Protein AF-A0A963UL42-F1 (afdb_monomer_lite)

Radius of gyration: 30.29 Å; chains: 1; bounding box: 60×75×48 Å

pLDDT: mean 70.23, std 19.65, range [35.34, 94.19]

Structure (mmCIF, N/CA/C/O backbone):
data_AF-A0A963UL42-F1
#
_entry.id   AF-A0A963UL42-F1
#
loop_
_atom_site.group_PDB
_atom_site.id
_atom_site.type_symbol
_atom_site.label_atom_id
_atom_site.label_alt_id
_atom_site.label_comp_id
_atom_site.label_asym_id
_atom_site.label_entity_id
_atom_site.label_seq_id
_atom_site.pdbx_PDB_ins_code
_atom_site.Cartn_x
_atom_site.Cartn_y
_atom_site.Cartn_z
_atom_site.occupancy
_atom_site.B_iso_or_equiv
_atom_site.auth_seq_id
_atom_site.auth_comp_id
_atom_site.auth_asym_id
_atom_site.auth_atom_id
_atom_site.pdbx_PDB_model_num
ATOM 1 N N . MET A 1 1 ? -4.331 -10.150 17.951 1.00 60.84 1 MET A N 1
ATOM 2 C CA . MET A 1 1 ? -3.669 -8.847 17.713 1.00 60.84 1 MET A CA 1
ATOM 3 C C . MET A 1 1 ? -4.590 -7.975 16.863 1.00 60.84 1 MET A C 1
ATOM 5 O O . MET A 1 1 ? -4.436 -7.897 15.648 1.00 60.84 1 MET A O 1
ATOM 9 N N . SER A 1 2 ? -5.626 -7.409 17.478 1.00 75.62 2 SER A N 1
ATOM 10 C CA . SER A 1 2 ? -6.659 -6.662 16.752 1.00 75.62 2 SER A CA 1
ATOM 11 C C . SER A 1 2 ? -6.212 -5.221 16.533 1.00 75.62 2 SER A C 1
ATOM 13 O O . SER A 1 2 ? -5.630 -4.603 17.422 1.00 75.62 2 SER A O 1
ATOM 15 N N . TRP A 1 3 ? -6.467 -4.691 15.338 1.00 84.12 3 TRP A N 1
ATOM 16 C CA . TRP A 1 3 ? -6.322 -3.264 15.063 1.00 84.12 3 TRP A CA 1
ATOM 17 C C . TRP A 1 3 ? -7.446 -2.528 15.787 1.00 84.12 3 TRP A C 1
ATOM 19 O O . TRP A 1 3 ? -8.555 -2.451 15.267 1.00 84.12 3 TRP A O 1
ATOM 29 N N . THR A 1 4 ? -7.158 -2.074 17.005 1.00 91.19 4 THR A N 1
ATOM 30 C CA . THR A 1 4 ? -8.057 -1.237 17.803 1.00 91.19 4 THR A CA 1
ATOM 31 C C . THR A 1 4 ? -8.216 0.131 17.151 1.00 91.19 4 THR A C 1
ATOM 33 O O . THR A 1 4 ? -7.337 0.568 16.404 1.00 91.19 4 THR A O 1
ATOM 36 N N . ASP A 1 5 ? -9.335 0.797 17.421 1.00 88.25 5 ASP A N 1
ATOM 37 C CA . ASP A 1 5 ? -9.645 2.093 16.816 1.00 88.25 5 ASP A CA 1
ATOM 38 C C . ASP A 1 5 ? -8.597 3.159 17.180 1.00 88.25 5 ASP A C 1
ATOM 40 O O . ASP A 1 5 ? -8.049 3.805 16.291 1.00 88.25 5 ASP A O 1
ATOM 44 N N . GLU A 1 6 ? -8.148 3.184 18.440 1.00 90.19 6 GLU A N 1
ATOM 45 C CA . GLU A 1 6 ? -7.050 4.048 18.903 1.00 90.19 6 GLU A CA 1
ATOM 46 C C . GLU A 1 6 ? -5.765 3.868 18.075 1.00 90.19 6 GLU A C 1
ATOM 48 O O . GLU A 1 6 ? -5.143 4.837 17.642 1.00 90.19 6 GLU A O 1
ATOM 53 N N . ARG A 1 7 ? -5.388 2.617 17.760 1.00 91.75 7 ARG A N 1
ATOM 54 C CA . ARG A 1 7 ? -4.217 2.332 16.911 1.00 91.75 7 ARG A CA 1
ATOM 55 C C . ARG A 1 7 ? -4.418 2.810 15.474 1.00 91.75 7 ARG A C 1
ATOM 57 O O . ARG A 1 7 ? -3.449 3.159 14.799 1.00 91.75 7 ARG A O 1
ATOM 64 N N . VAL A 1 8 ? -5.653 2.786 14.978 1.00 91.44 8 VAL A N 1
ATOM 65 C CA . VAL A 1 8 ? -5.998 3.291 13.645 1.00 91.44 8 VAL A CA 1
ATOM 66 C C . VAL A 1 8 ? -5.944 4.813 13.601 1.00 91.44 8 VAL A C 1
ATOM 68 O O . VAL A 1 8 ? -5.453 5.357 12.611 1.00 91.44 8 VAL A O 1
ATOM 71 N N . GLU A 1 9 ? -6.388 5.498 14.649 1.00 92.88 9 GLU A N 1
ATOM 72 C CA . GLU A 1 9 ? -6.271 6.951 14.759 1.00 92.88 9 GLU A CA 1
ATOM 73 C C . GLU A 1 9 ? -4.812 7.404 14.843 1.00 92.88 9 GLU A C 1
ATOM 75 O O . GLU A 1 9 ? -4.400 8.263 14.062 1.00 92.88 9 GLU A O 1
ATOM 80 N N . THR A 1 10 ? -3.991 6.774 15.694 1.00 92.06 10 THR A N 1
ATOM 81 C CA . THR A 1 10 ? -2.547 7.063 15.753 1.00 92.06 10 THR A CA 1
ATOM 82 C C . THR A 1 10 ? -1.881 6.827 14.398 1.00 92.06 10 THR A C 1
ATOM 84 O O . THR A 1 10 ? -1.114 7.667 13.927 1.00 92.06 10 THR A O 1
ATOM 87 N N . LEU A 1 11 ? -2.229 5.724 13.720 1.00 93.00 11 LEU A N 1
ATOM 88 C CA . LEU A 1 11 ? -1.760 5.456 12.364 1.00 93.00 11 LEU A CA 1
ATOM 89 C C . LEU A 1 11 ? -2.146 6.588 11.408 1.00 93.00 11 LEU A C 1
ATOM 91 O O . LEU A 1 11 ? -1.280 7.064 10.685 1.00 93.00 11 LEU A O 1
ATOM 95 N N . LYS A 1 12 ? -3.416 7.012 11.382 1.00 92.19 12 LYS A N 1
ATOM 96 C CA . LYS A 1 12 ? -3.894 8.088 10.498 1.00 92.19 12 LYS A CA 1
ATOM 97 C C . LYS A 1 12 ? -3.175 9.405 10.772 1.00 92.19 12 LYS A C 1
ATOM 99 O O . LYS A 1 12 ? -2.780 10.064 9.817 1.00 92.19 12 LYS A O 1
ATOM 104 N N . LYS A 1 13 ? -2.972 9.762 12.043 1.00 93.06 13 LYS A N 1
ATOM 105 C CA . LYS A 1 13 ? -2.296 10.998 12.450 1.00 93.06 13 LYS A CA 1
ATOM 106 C C . LYS A 1 13 ? -0.835 11.015 11.998 1.00 93.06 13 LYS A C 1
ATOM 108 O O . LYS A 1 13 ? -0.458 11.864 11.196 1.00 93.06 13 LYS A O 1
ATOM 113 N N . MET A 1 14 ? -0.053 10.006 12.377 1.00 91.81 14 MET A N 1
ATOM 114 C CA . MET A 1 14 ? 1.354 9.913 11.968 1.00 91.81 14 MET A CA 1
ATOM 115 C C . MET A 1 14 ? 1.496 9.736 10.445 1.00 91.81 14 MET A C 1
ATOM 117 O O . MET A 1 14 ? 2.443 10.214 9.810 1.00 91.81 14 MET A O 1
ATOM 121 N N . TRP A 1 15 ? 0.514 9.075 9.823 1.00 89.94 15 TRP A N 1
ATOM 122 C CA . TRP A 1 15 ? 0.405 8.964 8.374 1.00 89.94 15 TRP A CA 1
ATOM 123 C C . TRP A 1 15 ? -0.128 10.234 7.685 1.00 89.94 15 TRP A C 1
ATOM 125 O O . TRP A 1 15 ? -0.071 10.344 6.467 1.00 89.94 15 TRP A O 1
ATOM 135 N N . ALA A 1 16 ? -0.592 11.247 8.400 1.00 88.75 16 ALA A N 1
ATOM 136 C CA . ALA A 1 16 ? -0.747 12.584 7.835 1.00 88.75 16 ALA A CA 1
ATOM 137 C C . ALA A 1 16 ? 0.588 13.340 7.953 1.00 88.75 16 ALA A C 1
ATOM 139 O O . ALA A 1 16 ? 1.077 13.880 6.966 1.00 88.75 16 ALA A O 1
ATOM 140 N N . GLU A 1 17 ? 1.260 13.229 9.103 1.00 89.62 17 GLU A N 1
ATOM 141 C CA . GLU A 1 17 ? 2.500 13.938 9.495 1.00 89.62 17 GLU A CA 1
ATOM 142 C C . GLU A 1 17 ? 3.794 13.547 8.746 1.00 89.62 17 GLU A C 1
ATOM 144 O O . GLU A 1 17 ? 4.898 13.899 9.144 1.00 89.62 17 GLU A O 1
ATOM 149 N N . GLY A 1 18 ? 3.712 12.788 7.663 1.00 89.00 18 GLY A N 1
ATOM 150 C CA . GLY A 1 18 ? 4.883 12.336 6.890 1.00 89.00 18 GLY A CA 1
ATOM 151 C C . GLY A 1 18 ? 5.623 11.106 7.439 1.00 89.00 18 GLY A C 1
ATOM 152 O O . GLY A 1 18 ? 6.572 10.652 6.805 1.00 89.00 18 GLY A O 1
ATOM 153 N N . GLN A 1 19 ? 5.219 10.527 8.577 1.00 91.06 19 GLN A N 1
ATOM 154 C CA . GLN A 1 19 ? 6.014 9.476 9.229 1.00 91.06 19 GLN A CA 1
ATOM 155 C C . GLN A 1 19 ? 6.110 8.189 8.397 1.00 91.06 19 GLN A C 1
ATOM 157 O O . GLN A 1 19 ? 5.148 7.759 7.746 1.00 91.06 19 GLN A O 1
ATOM 162 N N . SER A 1 20 ? 7.283 7.549 8.451 1.00 91.25 20 SER A N 1
ATOM 163 C CA . SER A 1 20 ? 7.552 6.296 7.741 1.00 91.25 20 SER A CA 1
ATOM 164 C C . SER A 1 20 ? 6.886 5.099 8.430 1.00 91.25 20 SER A C 1
ATOM 166 O O . SER A 1 20 ? 6.778 5.041 9.655 1.00 91.25 20 SER A O 1
ATOM 168 N N . ALA A 1 21 ? 6.492 4.079 7.660 1.00 91.88 21 ALA A N 1
ATOM 169 C CA . ALA A 1 21 ? 5.822 2.891 8.206 1.00 91.88 21 ALA A CA 1
ATOM 170 C C . ALA A 1 21 ? 6.640 2.160 9.290 1.00 91.88 21 ALA A C 1
ATOM 172 O O . ALA A 1 21 ? 6.069 1.580 10.210 1.00 91.88 21 ALA A O 1
ATOM 173 N N . SER A 1 22 ? 7.973 2.188 9.197 1.00 91.81 22 SER A N 1
ATOM 174 C CA . SER A 1 22 ? 8.864 1.586 10.198 1.00 91.81 22 SER A CA 1
ATOM 175 C C . SER A 1 22 ? 8.863 2.354 11.518 1.00 91.81 22 SER A C 1
ATOM 177 O O . SER A 1 22 ? 9.091 1.763 12.566 1.00 91.81 22 SER A O 1
ATOM 179 N N . GLN A 1 23 ? 8.630 3.663 11.466 1.00 93.62 23 GLN A N 1
ATOM 180 C CA . GLN A 1 23 ? 8.602 4.547 12.628 1.00 93.62 23 GLN A CA 1
ATOM 181 C C . GLN A 1 23 ? 7.251 4.450 13.336 1.00 93.62 23 GLN A C 1
ATOM 183 O O . GLN A 1 23 ? 7.201 4.220 14.536 1.00 93.62 23 GLN A O 1
ATOM 188 N N . ILE A 1 24 ? 6.167 4.429 12.560 1.00 93.00 24 ILE A N 1
ATOM 189 C CA . ILE A 1 24 ? 4.811 4.184 13.066 1.00 93.00 24 ILE A CA 1
ATOM 190 C C . ILE A 1 24 ? 4.698 2.793 13.716 1.00 93.00 24 ILE A C 1
ATOM 192 O O . ILE A 1 24 ? 4.043 2.626 14.738 1.00 93.00 24 ILE A O 1
ATOM 196 N N . ALA A 1 25 ? 5.377 1.785 13.159 1.00 92.75 25 ALA A N 1
ATOM 197 C CA . ALA A 1 25 ? 5.455 0.449 13.750 1.00 92.75 25 ALA A CA 1
ATOM 198 C C . ALA A 1 25 ? 6.150 0.434 15.127 1.00 92.75 25 ALA A C 1
ATOM 200 O O . ALA A 1 25 ? 5.739 -0.325 16.006 1.00 92.75 25 ALA A O 1
ATOM 201 N N . LYS A 1 26 ? 7.184 1.268 15.320 1.00 92.88 26 LYS A N 1
ATOM 202 C CA . LYS A 1 26 ? 7.871 1.419 16.614 1.00 92.88 26 LYS A CA 1
ATOM 203 C C . LYS A 1 26 ? 6.965 2.090 17.646 1.00 92.88 26 LYS A C 1
ATOM 205 O O . LYS A 1 26 ? 6.906 1.608 18.768 1.00 92.88 26 LYS A O 1
ATOM 210 N N . GLU A 1 27 ? 6.228 3.121 17.236 1.00 90.62 27 GLU A N 1
ATOM 211 C CA . GLU A 1 27 ? 5.308 3.868 18.105 1.00 90.62 27 GLU A CA 1
ATOM 212 C C . GLU A 1 27 ? 4.108 3.013 18.548 1.00 90.62 27 GLU A C 1
ATOM 214 O O . GLU A 1 27 ? 3.739 2.982 19.717 1.00 90.62 27 GLU A O 1
ATOM 219 N N . LEU A 1 28 ? 3.509 2.266 17.611 1.00 89.56 28 LEU A N 1
ATOM 220 C CA . LEU A 1 28 ? 2.330 1.436 17.880 1.00 89.56 28 LEU A CA 1
ATOM 221 C C . LEU A 1 28 ? 2.646 0.180 18.699 1.00 89.56 28 LEU A C 1
ATOM 223 O O . LEU A 1 28 ? 1.733 -0.352 19.333 1.00 89.56 28 LEU A O 1
ATOM 227 N N . GLY A 1 29 ? 3.889 -0.315 18.642 1.00 89.44 29 GLY A N 1
ATOM 228 C CA . GLY A 1 29 ? 4.368 -1.499 19.361 1.00 89.44 29 GLY A CA 1
ATOM 229 C C . GLY A 1 29 ? 3.681 -2.815 18.955 1.00 89.44 29 GLY A C 1
ATOM 230 O O . GLY A 1 29 ? 2.460 -2.911 18.837 1.00 89.44 29 GLY A O 1
ATOM 231 N N . GLY A 1 30 ? 4.457 -3.882 18.739 1.00 89.19 30 GLY A N 1
ATOM 232 C CA . GLY A 1 30 ? 3.902 -5.210 18.420 1.00 89.19 30 GLY A CA 1
ATOM 233 C C . GLY A 1 30 ? 3.253 -5.327 17.031 1.00 89.19 30 GLY A C 1
ATOM 234 O O . GLY A 1 30 ? 2.523 -6.281 16.765 1.00 89.19 30 GLY A O 1
ATOM 235 N N . VAL A 1 31 ? 3.516 -4.372 16.134 1.00 89.75 31 VAL A N 1
ATOM 236 C CA . VAL A 1 31 ? 3.064 -4.372 14.737 1.00 89.75 31 VAL A CA 1
ATOM 237 C C . VAL A 1 31 ? 4.284 -4.185 13.838 1.00 89.75 31 VAL A C 1
ATOM 239 O O . VAL A 1 31 ? 5.116 -3.322 14.089 1.00 89.75 31 VAL A O 1
ATOM 242 N N . THR A 1 32 ? 4.424 -4.998 12.790 1.00 92.81 32 THR A N 1
ATOM 243 C CA . THR A 1 32 ? 5.559 -4.891 11.858 1.00 92.81 32 THR A CA 1
ATOM 244 C C . THR A 1 32 ? 5.328 -3.793 10.819 1.00 92.81 32 THR A C 1
ATOM 246 O O . THR A 1 32 ? 4.186 -3.457 10.495 1.00 92.81 32 THR A O 1
ATOM 249 N N . ARG A 1 33 ? 6.411 -3.285 10.209 1.00 93.94 33 ARG A N 1
ATOM 250 C CA . ARG A 1 33 ? 6.351 -2.331 9.081 1.00 93.94 33 ARG A CA 1
ATOM 251 C C . ARG A 1 33 ? 5.343 -2.772 8.013 1.00 93.94 33 ARG A C 1
ATOM 253 O O . ARG A 1 33 ? 4.575 -1.958 7.510 1.00 93.94 33 ARG A O 1
ATOM 260 N N . ASN A 1 34 ? 5.326 -4.065 7.688 1.00 94.19 34 ASN A N 1
ATOM 261 C CA . ASN A 1 34 ? 4.463 -4.603 6.641 1.00 94.19 34 ASN A CA 1
ATOM 262 C C . ASN A 1 34 ? 2.978 -4.596 7.039 1.00 94.19 34 ASN A C 1
ATOM 264 O O . ASN A 1 34 ? 2.115 -4.292 6.221 1.00 94.19 34 ASN A O 1
ATOM 268 N N . ALA A 1 35 ? 2.675 -4.853 8.313 1.00 93.81 35 ALA A N 1
ATOM 269 C CA . ALA A 1 35 ? 1.311 -4.763 8.828 1.00 93.81 35 ALA A CA 1
ATOM 270 C C . ALA A 1 35 ? 0.782 -3.316 8.828 1.00 93.81 35 ALA A C 1
ATOM 272 O O . ALA A 1 35 ? -0.407 -3.098 8.585 1.00 93.81 35 ALA A O 1
ATOM 273 N N . VAL A 1 36 ? 1.660 -2.329 9.041 1.00 92.81 36 VAL A N 1
ATOM 274 C CA . VAL A 1 36 ? 1.330 -0.901 8.911 1.00 92.81 36 VAL A CA 1
ATOM 275 C C . VAL A 1 36 ? 1.009 -0.542 7.458 1.00 92.81 36 VAL A C 1
ATOM 277 O O . VAL A 1 36 ? -0.053 0.019 7.201 1.00 92.81 36 VAL A O 1
ATOM 280 N N . ILE A 1 37 ? 1.857 -0.936 6.499 1.00 92.12 37 ILE A N 1
ATOM 281 C CA . ILE A 1 37 ? 1.618 -0.713 5.058 1.00 92.12 37 ILE A CA 1
ATOM 282 C C . ILE A 1 37 ? 0.295 -1.361 4.627 1.00 92.12 37 ILE A C 1
ATOM 284 O O . ILE A 1 37 ? -0.533 -0.720 3.979 1.00 92.12 37 ILE A O 1
ATOM 288 N N . GLY A 1 38 ? 0.044 -2.594 5.074 1.00 93.69 38 GLY A N 1
ATOM 289 C CA . GLY A 1 38 ? -1.221 -3.284 4.840 1.00 93.69 38 GLY A CA 1
ATOM 290 C C . GLY A 1 38 ? -2.429 -2.547 5.432 1.00 93.69 38 GLY A C 1
ATOM 291 O O . GLY A 1 38 ? -3.485 -2.515 4.798 1.00 93.69 38 GLY A O 1
ATOM 292 N N . LYS A 1 39 ? -2.302 -1.907 6.613 1.00 92.75 39 LYS A N 1
ATOM 293 C CA . LYS A 1 39 ? -3.391 -1.087 7.185 1.00 92.75 39 LYS A CA 1
ATOM 294 C C . LYS A 1 39 ? -3.640 0.203 6.437 1.00 92.75 39 LYS A C 1
ATOM 296 O O . LYS A 1 39 ? -4.800 0.535 6.228 1.00 92.75 39 LYS A O 1
ATOM 301 N N . VAL A 1 40 ? -2.591 0.883 6.013 1.00 92.44 40 VAL A N 1
ATOM 302 C CA . VAL A 1 40 ? -2.710 2.092 5.199 1.00 92.44 40 VAL A CA 1
ATOM 303 C C . VAL A 1 40 ? -3.438 1.781 3.892 1.00 92.44 40 VAL A C 1
ATOM 305 O O . VAL A 1 40 ? -4.393 2.477 3.556 1.00 92.44 40 VAL A O 1
ATOM 308 N N . HIS A 1 41 ? -3.056 0.694 3.211 1.00 91.50 41 HIS A N 1
ATOM 309 C CA . HIS A 1 41 ? -3.686 0.281 1.954 1.00 91.50 41 HIS A CA 1
ATOM 310 C C . HIS A 1 41 ? -5.164 -0.085 2.119 1.00 91.50 41 HIS A C 1
ATOM 312 O O . HIS A 1 41 ? -5.994 0.401 1.360 1.00 91.50 41 HIS A O 1
ATOM 318 N N . ARG A 1 42 ? -5.529 -0.880 3.135 1.00 91.06 42 ARG A N 1
ATOM 319 C CA . ARG A 1 42 ? -6.945 -1.233 3.374 1.00 91.06 42 ARG A CA 1
ATOM 320 C C . ARG A 1 42 ? -7.805 -0.066 3.873 1.00 91.06 42 ARG A C 1
ATOM 322 O O . ARG A 1 42 ? -9.022 -0.175 3.850 1.00 91.06 42 ARG A O 1
ATOM 329 N N . LEU A 1 43 ? -7.188 1.022 4.342 1.00 88.69 43 LEU A N 1
ATOM 330 C CA . LEU A 1 43 ? -7.869 2.272 4.705 1.00 88.69 43 LEU A CA 1
ATOM 331 C C . LEU A 1 43 ? -7.862 3.315 3.573 1.00 88.69 43 LEU A C 1
ATOM 333 O O . LEU A 1 43 ? -8.408 4.396 3.765 1.00 88.69 43 LEU A O 1
ATOM 337 N N . GLY A 1 44 ? -7.226 3.035 2.430 1.00 87.44 44 GLY A N 1
ATOM 338 C CA . GLY A 1 44 ? -7.153 3.977 1.308 1.00 87.44 44 GLY A CA 1
ATOM 339 C C . GLY A 1 44 ? -6.294 5.220 1.568 1.00 87.44 44 GLY A C 1
ATOM 340 O O . GLY A 1 44 ? -6.384 6.195 0.833 1.00 87.44 44 GLY A O 1
ATOM 341 N N . LEU A 1 45 ? -5.424 5.202 2.581 1.00 82.50 45 LEU A N 1
ATOM 342 C CA . LEU A 1 45 ? -4.564 6.338 2.953 1.00 82.50 45 LEU A CA 1
ATOM 343 C C . LEU A 1 45 ? -3.331 6.489 2.027 1.00 82.50 45 LEU A C 1
ATOM 345 O O . LEU A 1 45 ? -2.391 7.215 2.348 1.00 82.50 45 LEU A O 1
ATOM 349 N N . SER A 1 46 ? -3.289 5.800 0.881 1.00 71.75 46 SER A N 1
ATOM 350 C CA . SER A 1 46 ? -2.096 5.590 0.038 1.00 71.75 46 SER A CA 1
ATOM 351 C C . SER A 1 46 ? -1.562 6.819 -0.721 1.00 71.75 46 SER A C 1
ATOM 353 O O . SER A 1 46 ? -0.634 6.682 -1.516 1.00 71.75 46 SER A O 1
ATOM 355 N N . ASN A 1 47 ? -2.041 8.032 -0.436 1.00 70.38 47 ASN A N 1
ATOM 356 C CA . ASN A 1 47 ? -1.715 9.254 -1.185 1.00 70.38 47 ASN A CA 1
ATOM 357 C C . ASN A 1 47 ? -0.255 9.753 -1.059 1.00 70.38 47 ASN A C 1
ATOM 359 O O . ASN A 1 47 ? 0.076 10.816 -1.568 1.00 70.38 47 ASN A O 1
ATOM 363 N N . ARG A 1 48 ? 0.631 9.027 -0.360 1.00 68.25 48 ARG A N 1
ATOM 364 C CA . ARG A 1 48 ? 2.033 9.442 -0.144 1.00 68.25 48 ARG A CA 1
ATOM 365 C C . ARG A 1 48 ? 3.085 8.595 -0.860 1.00 68.25 48 ARG A C 1
ATOM 367 O O . ARG A 1 48 ? 4.230 9.020 -0.920 1.00 68.25 48 ARG A O 1
ATOM 374 N N . VAL A 1 49 ? 2.745 7.397 -1.351 1.00 58.00 49 VAL A N 1
ATOM 375 C CA . VAL A 1 49 ? 3.747 6.434 -1.879 1.00 58.00 49 VAL A CA 1
ATOM 376 C C . VAL A 1 49 ? 3.420 5.923 -3.294 1.00 58.00 49 VAL A C 1
ATOM 378 O O . VAL A 1 49 ? 4.245 5.254 -3.905 1.00 58.00 49 VAL A O 1
ATOM 381 N N . GLY A 1 50 ? 2.269 6.275 -3.868 1.00 52.78 50 GLY A N 1
ATOM 382 C CA . GLY A 1 50 ? 1.925 5.946 -5.254 1.00 52.78 50 GLY A CA 1
ATOM 383 C C . GLY A 1 50 ? 1.585 7.212 -6.014 1.00 52.78 50 GLY A C 1
ATOM 384 O O . GLY A 1 50 ? 0.504 7.758 -5.826 1.00 52.78 50 GLY A O 1
ATOM 385 N N . GLY A 1 51 ? 2.530 7.692 -6.820 1.00 43.97 51 GLY A N 1
ATOM 386 C CA . GLY A 1 51 ? 2.346 8.860 -7.666 1.00 43.97 51 GLY A CA 1
ATOM 387 C C . GLY A 1 51 ? 1.142 8.724 -8.597 1.00 43.97 51 GLY A C 1
ATOM 388 O O . GLY A 1 51 ? 0.820 7.639 -9.086 1.00 43.97 51 GLY A O 1
ATOM 389 N N . ALA A 1 52 ? 0.519 9.866 -8.872 1.00 44.09 52 ALA A N 1
ATOM 390 C CA . ALA A 1 52 ? -0.180 10.072 -10.127 1.00 44.09 52 ALA A CA 1
ATOM 391 C C . ALA A 1 52 ? 0.756 9.699 -11.298 1.00 44.09 52 ALA A C 1
ATOM 393 O O . ALA A 1 52 ? 1.965 9.941 -11.206 1.00 44.09 52 ALA A O 1
ATOM 394 N N . PRO A 1 53 ? 0.248 9.133 -12.404 1.00 44.00 53 PRO A N 1
ATOM 395 C CA . PRO A 1 53 ? 1.028 9.014 -13.623 1.00 44.00 53 PRO A CA 1
ATOM 396 C C . PRO A 1 53 ? 1.123 10.404 -14.265 1.00 44.00 53 PRO A C 1
ATOM 398 O O . PRO A 1 53 ? 0.364 10.728 -15.173 1.00 44.00 53 PRO A O 1
ATOM 401 N N . GLU A 1 54 ? 2.033 11.250 -13.786 1.00 52.62 54 GLU A N 1
ATOM 402 C CA . GLU A 1 54 ? 2.479 12.400 -14.573 1.00 52.62 54 GLU A CA 1
ATOM 403 C C . GLU A 1 54 ? 3.520 11.922 -15.601 1.00 52.62 54 GLU A C 1
ATOM 405 O O . GLU A 1 54 ? 4.418 11.141 -15.262 1.00 52.62 54 GLU A O 1
ATOM 410 N N . PRO A 1 55 ? 3.387 12.309 -16.883 1.00 47.81 55 PRO A N 1
ATOM 411 C CA . PRO A 1 55 ? 4.227 11.794 -17.951 1.00 47.81 55 PRO A CA 1
ATOM 412 C C . PRO A 1 55 ? 5.677 12.253 -17.785 1.00 47.81 55 PRO A C 1
ATOM 414 O O . PRO A 1 55 ? 5.976 13.421 -17.546 1.00 47.81 55 PRO A O 1
ATOM 417 N N . ALA A 1 56 ? 6.574 11.286 -17.958 1.00 49.31 56 ALA A N 1
ATOM 418 C CA . ALA A 1 56 ? 8.013 11.415 -17.854 1.00 49.31 56 ALA A CA 1
ATOM 419 C C . ALA A 1 56 ? 8.580 12.596 -18.654 1.00 49.31 56 ALA A C 1
ATOM 421 O O . ALA A 1 56 ? 8.501 12.622 -19.885 1.00 49.31 56 ALA A O 1
ATOM 422 N N . LYS A 1 57 ? 9.284 13.489 -17.956 1.00 49.94 57 LYS A N 1
ATOM 423 C CA . LYS A 1 57 ? 10.441 14.190 -18.509 1.00 49.94 57 LYS A CA 1
ATOM 424 C C . LYS A 1 57 ? 11.586 14.154 -17.503 1.00 49.94 57 LYS A C 1
ATOM 426 O O . LYS A 1 57 ? 11.476 14.657 -16.395 1.00 49.94 57 LYS A O 1
ATOM 431 N N . ASP A 1 58 ? 12.665 13.547 -17.978 1.00 51.56 58 ASP A N 1
ATOM 432 C CA . ASP A 1 58 ? 14.048 13.818 -17.608 1.00 51.56 58 ASP A CA 1
ATOM 433 C C . ASP A 1 58 ? 14.525 13.437 -16.195 1.00 51.56 58 ASP A C 1
ATOM 435 O O . ASP A 1 58 ? 14.482 14.201 -15.233 1.00 51.56 58 ASP A O 1
ATOM 439 N N . ARG A 1 59 ? 15.100 12.235 -16.102 1.00 43.00 59 ARG A N 1
ATOM 440 C CA . ARG A 1 59 ? 16.224 11.992 -15.193 1.00 43.00 59 ARG A CA 1
ATOM 441 C C . ARG A 1 59 ? 17.187 11.016 -15.858 1.00 43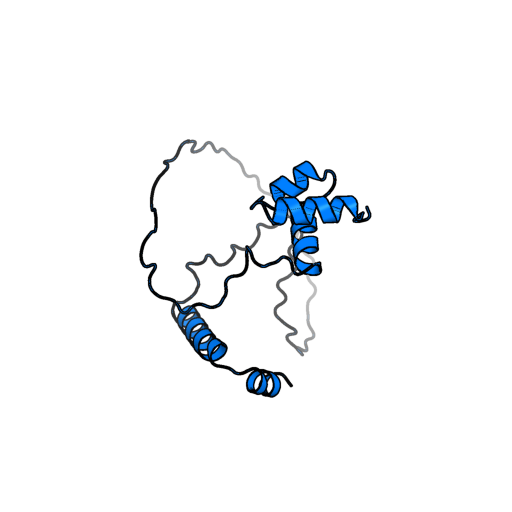.00 59 ARG A C 1
ATOM 443 O O . ARG A 1 59 ? 17.285 9.846 -15.493 1.00 43.00 59 ARG A O 1
ATOM 450 N N . ALA A 1 60 ? 17.851 11.512 -16.896 1.00 47.66 60 ALA A N 1
ATOM 451 C CA . ALA A 1 60 ? 19.167 11.006 -17.227 1.00 47.66 60 ALA A CA 1
ATOM 452 C C . ALA A 1 60 ? 20.113 11.296 -16.048 1.00 47.66 60 ALA A C 1
ATOM 454 O O . ALA A 1 60 ? 19.963 12.293 -15.344 1.00 47.66 60 ALA A O 1
ATOM 455 N N . ASP A 1 61 ? 21.086 10.408 -15.883 1.00 49.88 61 ASP A N 1
ATOM 456 C CA . ASP A 1 61 ? 22.276 10.584 -15.057 1.00 49.88 61 ASP A CA 1
ATOM 457 C C . ASP A 1 61 ? 22.105 10.469 -13.528 1.00 49.88 61 ASP A C 1
ATOM 459 O O . ASP A 1 61 ? 21.689 11.392 -12.821 1.00 49.88 61 ASP A O 1
ATOM 463 N N . GLN A 1 62 ? 22.475 9.295 -13.004 1.00 47.75 62 GLN A N 1
ATOM 464 C CA . GLN A 1 62 ? 23.614 9.182 -12.083 1.00 47.75 62 GLN A CA 1
ATOM 465 C C . GLN A 1 62 ? 23.832 7.722 -11.672 1.00 47.75 62 GLN A C 1
ATOM 467 O O . GLN A 1 62 ? 23.081 7.141 -10.889 1.00 47.75 62 GLN A O 1
ATOM 472 N N . ALA A 1 63 ? 24.910 7.144 -12.194 1.00 51.41 63 ALA A N 1
ATOM 473 C CA . ALA A 1 63 ? 25.552 5.963 -11.640 1.00 51.41 63 ALA A CA 1
ATOM 474 C C . ALA A 1 63 ? 26.771 6.414 -10.824 1.00 51.41 63 ALA A C 1
ATOM 476 O O . ALA A 1 63 ? 27.622 7.109 -11.377 1.00 51.41 63 ALA A O 1
ATOM 477 N N . PRO A 1 64 ? 26.938 5.967 -9.570 1.00 53.28 64 PRO A N 1
ATOM 478 C CA . PRO A 1 64 ? 28.247 5.930 -8.944 1.00 53.28 64 PRO A CA 1
ATOM 479 C C . PRO A 1 64 ? 28.829 4.525 -9.090 1.00 53.28 64 PRO A C 1
ATOM 481 O O . PRO A 1 64 ? 28.310 3.526 -8.592 1.00 53.28 64 PRO A O 1
ATOM 484 N N . LYS A 1 65 ? 29.924 4.495 -9.832 1.00 47.88 65 LYS A N 1
ATOM 485 C CA . LYS A 1 65 ? 30.902 3.422 -9.952 1.00 47.88 65 LYS A CA 1
ATOM 486 C C .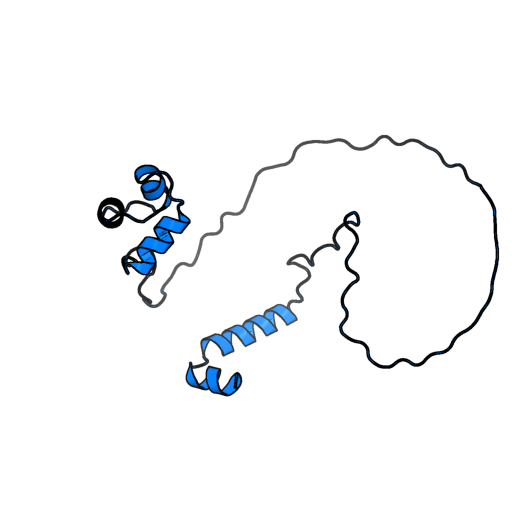 LYS A 1 65 ? 31.934 3.618 -8.824 1.00 47.88 65 LYS A C 1
ATOM 488 O O . LYS A 1 65 ? 32.227 4.773 -8.530 1.00 47.88 65 LYS A O 1
ATOM 493 N N . LEU A 1 66 ? 32.548 2.513 -8.360 1.00 46.72 66 LEU A N 1
ATOM 494 C CA . LEU A 1 66 ? 33.898 2.448 -7.744 1.00 46.72 66 LEU A CA 1
ATOM 495 C C . LEU A 1 66 ? 33.967 2.935 -6.266 1.00 46.72 66 LEU A C 1
ATOM 497 O O . LEU A 1 66 ? 33.307 3.897 -5.915 1.00 46.72 66 LEU A O 1
ATOM 501 N N . ASP A 1 67 ? 34.671 2.370 -5.278 1.00 49.56 67 ASP A N 1
ATOM 502 C CA . ASP A 1 67 ? 35.672 1.308 -5.112 1.00 49.56 67 ASP A CA 1
ATOM 503 C C . ASP A 1 67 ? 35.714 0.928 -3.612 1.00 49.56 67 ASP A C 1
ATOM 505 O O . ASP A 1 67 ? 35.617 1.811 -2.760 1.00 49.56 67 ASP A O 1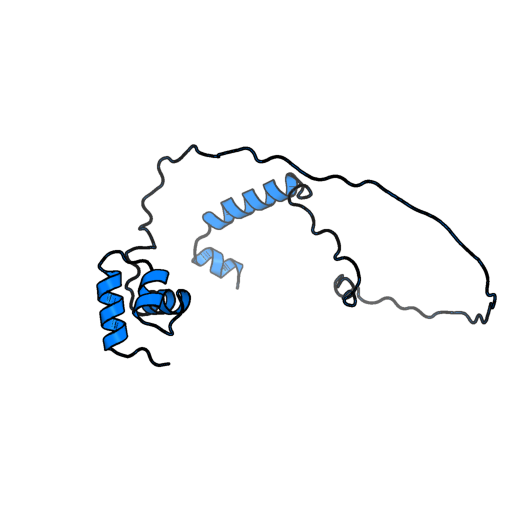
ATOM 509 N N . ALA A 1 68 ? 35.997 -0.332 -3.261 1.00 49.56 68 ALA A N 1
ATOM 510 C CA . ALA A 1 68 ? 36.779 -0.638 -2.055 1.00 49.56 68 ALA A CA 1
ATOM 511 C C . ALA A 1 68 ? 37.505 -1.985 -2.206 1.00 49.56 68 ALA A C 1
ATOM 513 O O . ALA A 1 68 ? 36.919 -3.012 -2.539 1.00 49.56 68 ALA A O 1
ATOM 514 N N . LYS A 1 69 ? 38.820 -1.913 -2.009 1.00 52.88 69 LYS A N 1
ATOM 515 C CA . LYS A 1 69 ? 39.885 -2.859 -2.365 1.00 52.88 69 LYS A CA 1
ATOM 516 C C . LYS A 1 69 ? 40.041 -4.060 -1.400 1.00 52.88 69 LYS A C 1
ATOM 518 O O . LYS A 1 69 ? 39.455 -4.060 -0.323 1.00 52.88 69 LYS A O 1
ATOM 523 N N . PRO A 1 70 ? 40.851 -5.071 -1.793 1.00 55.12 70 PRO A N 1
ATOM 524 C CA . PRO A 1 70 ? 40.880 -6.423 -1.233 1.00 55.12 70 PRO A CA 1
ATOM 525 C C . PRO A 1 70 ? 41.946 -6.631 -0.141 1.00 55.12 70 PRO A C 1
ATOM 527 O O . PRO A 1 70 ? 43.014 -6.026 -0.174 1.00 55.12 70 PRO A O 1
ATOM 530 N N . ALA A 1 71 ? 41.679 -7.566 0.770 1.00 40.94 71 ALA A N 1
ATOM 531 C CA . ALA A 1 71 ? 42.627 -8.239 1.665 1.00 40.94 71 ALA A CA 1
ATOM 532 C C . ALA A 1 71 ? 41.928 -9.552 2.087 1.00 40.94 71 ALA A C 1
ATOM 534 O O . ALA A 1 71 ? 40.730 -9.535 2.329 1.00 40.94 71 ALA A O 1
ATOM 535 N N . VAL A 1 72 ? 42.524 -10.739 2.145 1.00 48.34 72 VAL A N 1
ATOM 536 C CA . VAL A 1 72 ? 43.868 -11.095 2.584 1.00 48.34 72 VAL A CA 1
ATOM 537 C C . VAL A 1 72 ? 44.235 -12.467 2.002 1.00 48.34 72 VAL A C 1
ATOM 539 O O . VAL A 1 72 ? 43.379 -13.280 1.659 1.00 48.34 72 VAL A O 1
ATOM 542 N N . ALA A 1 73 ? 45.538 -12.686 1.900 1.00 45.38 73 ALA A N 1
ATOM 543 C CA . ALA A 1 73 ? 46.216 -13.874 1.419 1.00 45.38 73 ALA A CA 1
ATOM 544 C C . ALA A 1 73 ? 45.930 -15.153 2.229 1.00 45.38 73 ALA A C 1
ATOM 546 O O . ALA A 1 73 ? 45.833 -15.096 3.449 1.00 45.38 73 ALA A O 1
ATOM 547 N N . ALA A 1 74 ? 45.955 -16.306 1.550 1.00 45.00 74 ALA A N 1
ATOM 548 C CA . ALA A 1 74 ? 46.881 -17.405 1.857 1.00 45.00 74 ALA A CA 1
ATOM 549 C C . ALA A 1 74 ? 46.739 -18.530 0.815 1.00 45.00 74 ALA A C 1
ATOM 551 O O . ALA A 1 74 ? 45.724 -19.215 0.725 1.00 45.00 74 ALA A O 1
ATOM 552 N N . LYS A 1 75 ? 47.793 -18.709 0.018 1.00 47.25 75 LYS A N 1
ATOM 553 C CA . LYS A 1 75 ? 48.069 -19.899 -0.801 1.00 47.25 75 LYS A CA 1
ATOM 554 C C . LYS A 1 75 ? 49.013 -20.823 0.022 1.00 47.25 75 LYS A C 1
ATOM 556 O O . LYS A 1 75 ? 49.460 -20.409 1.087 1.00 47.25 75 LYS A O 1
ATOM 561 N N . PRO A 1 76 ? 49.361 -22.035 -0.436 1.00 53.50 76 PRO A N 1
ATOM 562 C CA . PRO A 1 76 ? 48.764 -23.310 -0.034 1.00 53.50 76 PRO A CA 1
ATOM 563 C C . PRO A 1 76 ? 49.768 -24.251 0.671 1.00 53.50 76 PRO A C 1
ATOM 565 O O . PRO A 1 76 ? 50.971 -24.155 0.446 1.00 53.50 76 PRO A O 1
ATOM 568 N N . ALA A 1 77 ? 49.286 -25.241 1.427 1.00 41.62 77 ALA A N 1
ATOM 569 C CA . ALA A 1 77 ? 50.114 -26.368 1.868 1.00 41.62 77 ALA A CA 1
ATOM 570 C C . ALA A 1 77 ? 49.339 -27.691 1.749 1.00 41.62 77 ALA A C 1
ATOM 572 O O . ALA A 1 77 ? 48.465 -28.007 2.549 1.00 41.62 77 ALA A O 1
ATOM 573 N N . GLN A 1 78 ? 49.667 -28.439 0.696 1.00 49.78 78 GLN A N 1
ATOM 574 C CA . GLN A 1 78 ? 49.477 -29.889 0.592 1.00 49.78 78 GLN A CA 1
ATOM 575 C C . GLN A 1 78 ? 50.415 -30.567 1.616 1.00 49.78 78 GLN A C 1
ATOM 577 O O . GLN A 1 78 ? 51.443 -29.965 1.943 1.00 49.78 78 GLN A O 1
ATOM 582 N N . PRO A 1 79 ? 50.140 -31.797 2.094 1.00 48.34 79 PRO A N 1
ATOM 583 C CA . PRO A 1 79 ? 50.645 -32.941 1.321 1.00 48.34 79 PRO A CA 1
ATOM 584 C C . PRO A 1 79 ? 49.828 -34.255 1.440 1.00 48.34 79 PRO A C 1
ATOM 586 O O . PRO A 1 79 ? 49.157 -34.486 2.436 1.00 48.34 79 PRO A O 1
ATOM 589 N N . THR A 1 80 ? 49.942 -35.102 0.396 1.00 41.56 80 THR A N 1
ATOM 590 C CA . THR A 1 80 ? 50.080 -36.592 0.396 1.00 41.56 80 THR A CA 1
ATOM 591 C C . THR A 1 80 ? 49.125 -37.440 1.269 1.00 41.56 80 THR A C 1
ATOM 593 O O . THR A 1 80 ? 48.974 -37.193 2.450 1.00 41.56 80 THR A O 1
ATOM 596 N N . ALA A 1 81 ? 48.512 -38.548 0.843 1.00 45.91 81 ALA A N 1
ATOM 597 C CA . ALA A 1 81 ? 49.006 -39.643 0.013 1.00 45.91 81 ALA A CA 1
ATOM 598 C C . ALA A 1 81 ? 47.837 -40.578 -0.389 1.00 45.91 81 ALA A C 1
ATOM 600 O O . ALA A 1 81 ? 46.874 -40.740 0.357 1.00 45.91 81 ALA A O 1
ATOM 601 N N . LYS A 1 82 ? 47.965 -41.252 -1.541 1.00 48.91 82 LYS A N 1
ATOM 602 C CA . LYS A 1 82 ? 47.269 -42.522 -1.848 1.00 48.91 82 LYS A CA 1
ATOM 603 C C . LYS A 1 82 ? 47.840 -43.637 -0.955 1.00 48.91 82 LYS A C 1
ATOM 605 O O . LYS A 1 82 ? 49.040 -43.613 -0.687 1.00 48.91 82 LYS A O 1
ATOM 610 N N . PRO A 1 83 ? 47.028 -44.626 -0.554 1.00 45.16 83 PRO A N 1
ATOM 611 C CA . PRO A 1 83 ? 47.016 -45.927 -1.254 1.00 45.16 83 PRO A CA 1
ATOM 612 C C . PRO A 1 83 ? 45.565 -46.397 -1.504 1.00 45.16 83 PRO A C 1
ATOM 614 O O . PRO A 1 83 ? 44.702 -46.260 -0.652 1.00 45.16 83 PRO A O 1
ATOM 617 N N . ALA A 1 84 ? 45.145 -46.757 -2.717 1.00 43.88 84 ALA A N 1
ATOM 618 C CA . ALA A 1 84 ? 45.430 -48.007 -3.426 1.00 43.88 84 ALA A CA 1
ATOM 619 C C . ALA A 1 84 ? 45.001 -49.282 -2.661 1.00 43.88 84 ALA A C 1
ATOM 621 O O . ALA A 1 84 ? 45.656 -49.681 -1.709 1.00 43.88 84 ALA A O 1
ATOM 622 N N . GLN A 1 85 ? 43.986 -49.943 -3.240 1.00 43.84 85 GLN A N 1
ATOM 623 C CA . GLN A 1 85 ? 43.647 -51.375 -3.182 1.00 43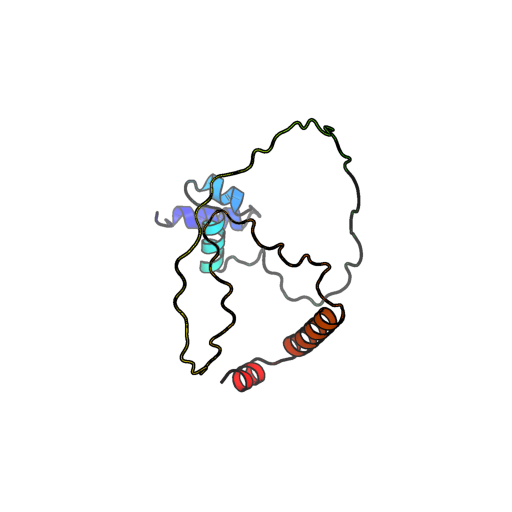.84 85 GLN A CA 1
ATOM 624 C C . GLN A 1 85 ? 42.714 -51.863 -2.059 1.00 43.84 85 GLN A C 1
ATOM 626 O O . GLN A 1 85 ? 43.121 -52.099 -0.931 1.00 43.84 85 GLN A O 1
ATOM 631 N N . SER A 1 86 ? 41.476 -52.189 -2.444 1.00 43.25 86 SER A N 1
ATOM 632 C CA . SER A 1 86 ? 40.966 -53.538 -2.195 1.00 43.25 86 SER A CA 1
ATOM 633 C C . SER A 1 86 ? 40.043 -53.972 -3.333 1.00 43.25 86 SER A C 1
ATOM 635 O O . SER A 1 86 ? 39.149 -53.254 -3.774 1.00 43.25 86 SER A O 1
ATOM 637 N N . THR A 1 87 ? 40.386 -55.135 -3.857 1.00 35.34 87 THR A N 1
ATOM 638 C CA . THR A 1 87 ? 39.823 -55.892 -4.967 1.00 35.34 87 THR A CA 1
ATOM 639 C C . THR A 1 87 ? 38.536 -56.610 -4.568 1.00 35.34 87 THR A C 1
ATOM 641 O O . THR A 1 87 ? 38.539 -57.298 -3.555 1.00 35.34 87 THR A O 1
ATOM 644 N N . ALA A 1 88 ? 37.504 -56.556 -5.414 1.00 40.50 88 ALA A N 1
ATOM 645 C CA . ALA A 1 88 ? 36.629 -57.695 -5.722 1.00 40.50 88 ALA A CA 1
ATOM 646 C C . ALA A 1 88 ? 35.676 -57.329 -6.877 1.00 40.50 88 ALA A C 1
ATOM 648 O O . ALA A 1 88 ? 34.731 -56.562 -6.716 1.00 40.50 88 ALA A O 1
ATOM 649 N N . ALA A 1 89 ? 35.949 -57.885 -8.052 1.00 45.41 89 ALA A N 1
ATOM 650 C CA . ALA A 1 89 ? 34.995 -58.073 -9.145 1.00 45.41 89 ALA A CA 1
ATOM 651 C C . ALA A 1 89 ? 34.447 -59.521 -9.052 1.00 45.41 89 ALA A C 1
ATOM 653 O O . ALA A 1 89 ? 34.991 -60.301 -8.268 1.00 45.41 89 ALA A O 1
ATOM 654 N N . PRO A 1 90 ? 33.570 -60.001 -9.951 1.00 52.94 90 PRO A N 1
ATOM 655 C CA . PRO A 1 90 ? 32.367 -59.408 -10.545 1.00 52.94 90 PRO A CA 1
ATOM 656 C C . PRO A 1 90 ? 31.166 -60.390 -10.476 1.00 52.94 90 PRO A C 1
ATOM 658 O O . PRO A 1 90 ? 31.343 -61.600 -10.383 1.00 52.94 90 PRO A O 1
ATOM 661 N N . ALA A 1 91 ? 29.932 -59.914 -10.644 1.00 43.62 91 ALA A N 1
ATOM 662 C CA . ALA A 1 91 ? 28.835 -60.782 -11.085 1.00 43.62 91 ALA A CA 1
ATOM 663 C C . ALA A 1 91 ? 27.993 -60.039 -12.123 1.00 43.62 91 ALA A C 1
ATOM 665 O O . ALA A 1 91 ? 27.281 -59.086 -11.820 1.00 43.62 91 ALA A O 1
ATOM 666 N N . ALA A 1 92 ? 28.159 -60.461 -13.372 1.00 47.50 92 ALA A N 1
ATOM 667 C CA . ALA A 1 92 ? 27.451 -59.977 -14.541 1.00 47.50 92 ALA A CA 1
ATOM 668 C C . ALA A 1 92 ? 26.215 -60.843 -14.805 1.00 47.50 92 ALA A C 1
ATOM 670 O O . ALA A 1 92 ? 26.354 -62.060 -14.869 1.00 47.50 92 ALA A O 1
ATOM 671 N N . VAL A 1 93 ? 25.061 -60.225 -15.080 1.00 46.06 93 VAL A N 1
ATOM 672 C CA . VAL A 1 93 ? 24.005 -60.813 -15.926 1.00 46.06 93 VAL A CA 1
ATOM 673 C C . VAL A 1 93 ? 23.321 -59.679 -16.722 1.00 46.06 93 VAL A C 1
ATOM 675 O O . VAL A 1 93 ? 22.856 -58.702 -16.144 1.00 46.06 93 VAL A O 1
ATOM 678 N N . ARG A 1 94 ? 23.349 -59.787 -18.060 1.00 45.31 94 ARG A N 1
ATOM 679 C CA . ARG A 1 94 ? 22.631 -58.982 -19.094 1.00 45.31 94 ARG A CA 1
ATOM 680 C C . ARG A 1 94 ? 21.191 -59.552 -19.281 1.00 45.31 94 ARG A C 1
ATOM 682 O O . ARG A 1 94 ? 20.938 -60.583 -18.665 1.00 45.31 94 ARG A O 1
ATOM 689 N N . PRO A 1 95 ? 20.325 -59.138 -20.244 1.00 49.34 95 PRO A N 1
ATOM 690 C CA . PRO A 1 95 ? 20.045 -57.853 -20.925 1.00 49.34 95 PRO A CA 1
ATOM 691 C C . PRO A 1 95 ? 18.529 -57.434 -20.901 1.00 49.34 95 PRO A C 1
ATOM 693 O O . PRO A 1 95 ? 17.686 -58.194 -20.447 1.00 49.34 95 PRO A O 1
ATOM 696 N N . ASP A 1 96 ? 18.246 -56.217 -21.406 1.00 44.22 96 ASP A N 1
ATOM 697 C CA . ASP A 1 96 ? 17.018 -55.540 -21.940 1.00 44.22 96 ASP A CA 1
ATOM 698 C C . ASP A 1 96 ? 15.602 -56.194 -21.883 1.00 44.22 96 ASP A C 1
ATOM 700 O O . ASP A 1 96 ? 15.457 -57.393 -22.123 1.00 44.22 96 ASP A O 1
ATOM 704 N N . PRO A 1 97 ? 14.520 -55.391 -21.704 1.00 47.41 97 PRO A N 1
ATOM 705 C CA . PRO A 1 97 ? 13.805 -54.895 -22.895 1.00 47.41 97 PRO A CA 1
ATOM 706 C C . PRO A 1 97 ? 13.316 -53.426 -22.819 1.00 47.41 97 PRO A C 1
ATOM 708 O O . PRO A 1 97 ? 12.681 -53.002 -21.851 1.00 47.41 97 PRO A O 1
ATOM 711 N N . ALA A 1 98 ? 13.528 -52.667 -23.895 1.00 49.31 98 ALA A N 1
ATOM 712 C CA . ALA A 1 98 ? 12.831 -51.418 -24.216 1.00 49.31 98 ALA A CA 1
ATOM 713 C C . ALA A 1 98 ? 11.310 -51.653 -24.424 1.00 49.31 98 ALA A C 1
ATOM 715 O O . ALA A 1 98 ? 10.909 -52.733 -24.862 1.00 49.31 98 ALA A O 1
ATOM 716 N N . PRO A 1 99 ? 10.443 -50.652 -24.155 1.00 47.09 99 PRO A N 1
ATOM 717 C CA . PRO A 1 99 ? 10.220 -49.607 -25.156 1.00 47.09 99 PRO A CA 1
ATOM 718 C C . PRO A 1 99 ? 10.156 -48.183 -24.578 1.00 47.09 99 PRO A C 1
ATOM 720 O O . PRO A 1 99 ? 9.494 -47.894 -23.583 1.00 47.09 99 PRO A O 1
ATOM 723 N N . ALA A 1 100 ? 10.814 -47.264 -25.281 1.00 54.88 100 ALA A N 1
ATOM 724 C CA . ALA A 1 100 ? 10.705 -45.829 -25.077 1.00 54.88 100 ALA A CA 1
ATOM 725 C C . ALA A 1 100 ? 9.310 -45.323 -25.483 1.00 54.88 100 ALA A C 1
ATOM 727 O O . ALA A 1 100 ? 8.978 -45.330 -26.668 1.00 54.88 100 ALA A O 1
ATOM 728 N N . GLN A 1 101 ? 8.525 -44.816 -24.528 1.00 53.56 101 GLN A N 1
ATOM 729 C CA . GLN A 1 101 ? 7.418 -43.898 -24.805 1.00 53.56 101 GLN A CA 1
ATOM 730 C C . GLN A 1 101 ? 7.366 -42.774 -23.765 1.00 53.56 101 GLN A C 1
ATOM 732 O O . GLN A 1 101 ? 7.210 -43.011 -22.571 1.00 53.56 101 GLN A O 1
ATOM 737 N N . GLY A 1 102 ? 7.485 -41.542 -24.273 1.00 44.69 102 GLY A N 1
ATOM 738 C CA . GLY A 1 102 ? 7.351 -40.284 -23.542 1.00 44.69 102 GLY A CA 1
ATOM 739 C C . GLY A 1 102 ? 8.651 -39.817 -22.890 1.00 44.69 102 GLY A C 1
ATOM 740 O O . GLY A 1 102 ? 9.133 -40.438 -21.954 1.00 44.69 102 GLY A O 1
ATOM 741 N N . GLN A 1 103 ? 9.197 -38.681 -23.329 1.00 49.47 103 GLN A N 1
ATOM 742 C CA . GLN A 1 103 ? 10.029 -37.849 -22.455 1.00 49.47 103 GLN A CA 1
ATOM 743 C C . GLN A 1 103 ? 9.086 -36.897 -21.702 1.00 49.47 103 GLN A C 1
ATOM 745 O O . GLN A 1 103 ? 8.798 -35.811 -22.211 1.00 49.47 103 GLN A O 1
ATOM 750 N N . PRO A 1 104 ? 8.545 -37.259 -20.522 1.00 45.59 104 PRO A N 1
ATOM 751 C CA . PRO A 1 104 ? 7.965 -36.265 -19.641 1.00 45.59 104 PRO A CA 1
ATOM 752 C C . PRO A 1 104 ? 9.117 -35.387 -19.155 1.00 45.59 104 PRO A C 1
ATOM 754 O O . PRO A 1 104 ? 10.091 -35.897 -18.615 1.00 45.59 104 PRO A O 1
ATOM 757 N N . GLY A 1 105 ? 8.993 -34.086 -19.435 1.00 55.22 105 GLY A N 1
ATOM 758 C CA . GLY A 1 105 ? 9.800 -32.949 -18.991 1.00 55.22 105 GLY A CA 1
ATOM 759 C C . GLY A 1 105 ? 11.123 -33.255 -18.299 1.00 55.22 105 GLY A C 1
ATOM 760 O O . GLY A 1 105 ? 11.130 -33.875 -17.243 1.00 55.22 105 GLY A O 1
ATOM 761 N N . GLN A 1 106 ? 12.208 -32.688 -18.837 1.00 61.09 106 GLN A N 1
ATOM 762 C CA . GLN A 1 106 ? 13.538 -32.584 -18.228 1.00 61.09 106 GLN A CA 1
ATOM 763 C C . GLN A 1 106 ? 13.484 -32.014 -16.794 1.00 61.09 106 GLN A C 1
ATOM 765 O O . GLN A 1 106 ? 13.839 -30.867 -16.523 1.00 61.09 106 GLN A O 1
ATOM 770 N N . ARG A 1 107 ? 13.013 -32.815 -15.846 1.00 63.84 107 ARG A N 1
ATOM 771 C CA . ARG A 1 107 ? 13.056 -32.560 -14.421 1.00 63.84 107 ARG A CA 1
ATOM 772 C C . ARG A 1 107 ? 14.414 -33.063 -14.001 1.00 63.84 107 ARG A C 1
ATOM 774 O O . ARG A 1 107 ? 14.610 -34.250 -13.765 1.00 63.84 107 ARG A O 1
ATOM 781 N N . LYS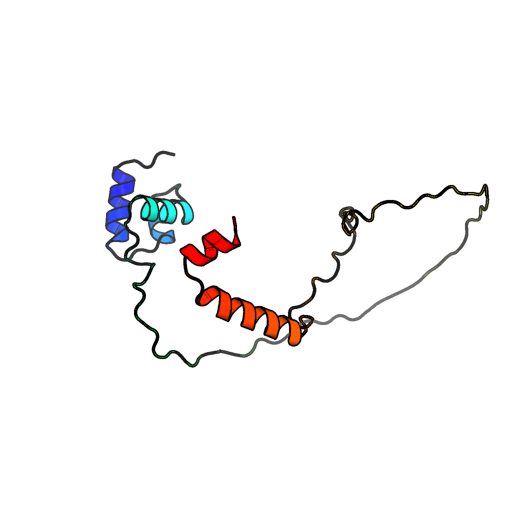 A 1 108 ? 15.363 -32.127 -14.007 1.00 64.06 108 LYS A N 1
ATOM 782 C CA . LYS A 1 108 ? 16.697 -32.305 -13.434 1.00 64.06 108 LYS A CA 1
ATOM 783 C C . LYS A 1 108 ? 16.527 -33.050 -12.100 1.00 64.06 108 LYS A C 1
ATOM 785 O O . LYS A 1 108 ? 15.675 -32.620 -11.314 1.00 64.06 108 LYS A O 1
ATOM 790 N N . PRO A 1 109 ? 17.245 -34.162 -11.870 1.00 63.03 109 PRO A N 1
ATOM 791 C CA . PRO A 1 109 ? 17.094 -34.937 -10.647 1.00 63.03 109 PRO A CA 1
ATOM 792 C C . PRO A 1 109 ? 17.248 -34.009 -9.442 1.00 63.03 109 PRO A C 1
ATOM 794 O O . PRO A 1 109 ? 18.141 -33.159 -9.419 1.00 63.03 109 PRO A O 1
ATOM 797 N N . VAL A 1 110 ? 16.327 -34.130 -8.480 1.00 63.34 110 VAL A N 1
ATOM 798 C CA . VAL A 1 110 ? 16.410 -33.376 -7.230 1.00 63.34 110 VAL A CA 1
ATOM 799 C C . VAL A 1 110 ? 17.706 -33.805 -6.559 1.00 63.34 110 VAL A C 1
ATOM 801 O O . VAL A 1 110 ? 17.905 -34.975 -6.233 1.00 63.34 110 VAL A O 1
ATOM 804 N N . VAL A 1 111 ? 18.651 -32.879 -6.488 1.00 63.47 111 VAL A N 1
ATOM 805 C CA . VAL A 1 111 ? 19.983 -33.198 -6.003 1.00 63.47 111 VAL A CA 1
ATOM 806 C C . VAL A 1 111 ? 19.871 -33.392 -4.489 1.00 63.47 111 VAL A C 1
ATOM 808 O O . VAL A 1 111 ? 19.378 -32.478 -3.819 1.00 63.47 111 VAL A O 1
ATOM 811 N N . PRO A 1 112 ? 20.243 -34.558 -3.927 1.00 62.81 112 PRO A N 1
ATOM 812 C CA . PRO A 1 112 ? 20.211 -34.757 -2.484 1.00 62.81 112 PRO A CA 1
ATOM 813 C C . PRO A 1 112 ? 21.103 -33.702 -1.822 1.00 62.81 112 PRO A C 1
ATOM 815 O O . PRO A 1 112 ? 22.207 -33.421 -2.298 1.00 62.81 112 PRO A O 1
ATOM 818 N N . ALA A 1 113 ? 20.585 -33.068 -0.767 1.00 61.28 113 ALA A N 1
ATOM 819 C CA . ALA A 1 113 ? 21.235 -31.960 -0.076 1.00 61.28 113 ALA A CA 1
ATOM 820 C C . ALA A 1 113 ? 22.679 -32.338 0.304 1.00 61.28 113 ALA A C 1
ATOM 822 O O . ALA A 1 113 ? 22.900 -33.204 1.146 1.00 61.28 113 ALA A O 1
ATOM 823 N N . GLY A 1 114 ? 23.651 -31.717 -0.370 1.00 61.53 114 GLY A N 1
ATOM 824 C CA . GLY A 1 114 ? 25.078 -32.034 -0.237 1.00 61.53 114 GLY A CA 1
ATOM 825 C C . GLY A 1 114 ? 25.884 -31.898 -1.534 1.00 61.53 114 GLY A C 1
ATOM 826 O O . GLY A 1 114 ? 27.104 -31.779 -1.483 1.00 61.53 114 GLY A O 1
ATOM 827 N N . GLN A 1 115 ? 25.231 -31.864 -2.698 1.00 69.44 115 GLN A N 1
ATOM 828 C CA . GLN A 1 115 ? 25.890 -31.575 -3.977 1.00 69.44 115 GLN A CA 1
ATOM 829 C C . GLN A 1 115 ? 25.990 -30.051 -4.191 1.00 69.44 115 GLN A C 1
ATOM 831 O O . GLN A 1 115 ? 24.990 -29.362 -3.964 1.00 69.44 115 GLN A O 1
ATOM 836 N N . PRO A 1 116 ? 27.142 -29.493 -4.623 1.00 70.25 116 PRO A N 1
ATOM 837 C CA . PRO A 1 116 ? 27.226 -28.075 -4.959 1.00 70.25 116 PRO A CA 1
ATOM 838 C C . PRO A 1 116 ? 26.151 -27.724 -5.989 1.00 70.25 116 PRO A C 1
ATOM 840 O O . PRO A 1 116 ? 26.019 -28.395 -7.016 1.00 70.25 116 PRO A O 1
ATOM 843 N N . LEU A 1 117 ? 25.359 -26.696 -5.671 1.00 65.38 117 LEU A N 1
ATOM 844 C CA . LEU A 1 117 ? 24.323 -26.165 -6.550 1.00 65.38 117 LEU A CA 1
ATOM 845 C C . LEU A 1 117 ? 24.945 -25.923 -7.935 1.00 65.38 117 LEU A C 1
ATOM 847 O O . LEU A 1 117 ? 26.037 -25.344 -7.989 1.00 65.38 117 LEU A O 1
ATOM 851 N N . PRO A 1 118 ? 24.301 -26.343 -9.044 1.00 69.75 118 PRO A N 1
ATOM 852 C CA . PRO A 1 118 ? 24.796 -25.981 -10.364 1.00 69.75 118 PRO A CA 1
ATOM 853 C C . PRO A 1 118 ? 24.960 -24.458 -10.411 1.00 69.75 118 PRO A C 1
ATOM 855 O O . PRO A 1 118 ? 24.097 -23.756 -9.863 1.00 69.75 118 PRO A O 1
ATOM 858 N N . PRO A 1 119 ? 26.048 -23.940 -11.012 1.00 71.44 119 PRO A N 1
ATOM 859 C CA . PRO A 1 119 ? 26.230 -22.505 -11.134 1.00 71.44 119 PRO A CA 1
ATOM 860 C C . PRO A 1 119 ? 24.972 -21.950 -11.794 1.00 71.44 119 PRO A C 1
ATOM 862 O O . PRO A 1 119 ? 24.570 -22.395 -12.872 1.00 71.44 119 PRO A O 1
ATOM 865 N N . GLN A 1 120 ? 24.285 -21.053 -11.088 1.00 69.88 120 GLN A N 1
ATOM 866 C CA . GLN A 1 120 ? 23.188 -20.330 -11.706 1.00 69.88 120 GLN A CA 1
ATOM 867 C C . GLN A 1 120 ? 23.768 -19.593 -12.913 1.00 69.88 120 GLN A C 1
ATOM 869 O O . GLN A 1 120 ? 24.862 -19.036 -12.767 1.00 69.88 120 GLN A O 1
ATOM 874 N N . PRO A 1 121 ? 23.085 -19.604 -14.075 1.00 64.50 121 PRO A N 1
ATOM 875 C CA . PRO A 1 121 ? 23.575 -18.883 -15.233 1.00 64.50 121 PRO A CA 1
ATOM 876 C C . PRO A 1 121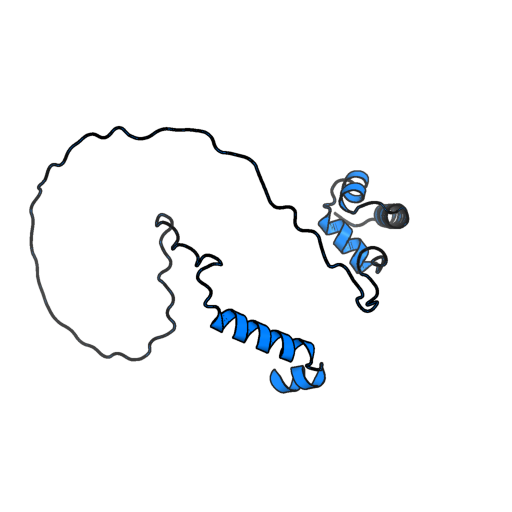 ? 23.752 -17.433 -14.803 1.00 64.50 121 PRO A C 1
ATOM 878 O O . PRO A 1 121 ? 22.796 -16.772 -14.383 1.00 64.50 121 PRO A O 1
ATOM 881 N N . SER A 1 122 ? 24.996 -16.970 -14.796 1.00 61.44 122 SER A N 1
ATOM 882 C CA . SER A 1 122 ? 25.272 -15.603 -14.380 1.00 61.44 122 SER A CA 1
ATOM 883 C C . SER A 1 122 ? 24.661 -14.663 -15.411 1.00 61.44 122 SER A C 1
ATOM 885 O O . SER A 1 122 ? 24.508 -15.018 -16.577 1.00 61.44 122 SER A O 1
ATOM 887 N N . ALA A 1 123 ? 24.331 -13.433 -15.015 1.00 61.78 123 ALA A N 1
ATOM 888 C CA . ALA A 1 123 ? 23.721 -12.439 -15.906 1.00 61.78 123 ALA A CA 1
ATOM 889 C C . ALA A 1 123 ? 24.524 -12.156 -17.204 1.00 61.78 123 ALA A C 1
ATOM 891 O O . ALA A 1 123 ? 24.009 -11.498 -18.103 1.00 61.78 123 ALA A O 1
ATOM 892 N N . GLY A 1 124 ? 25.763 -12.653 -17.315 1.00 64.94 124 GLY A N 1
ATOM 893 C CA . GLY A 1 124 ? 26.593 -12.613 -18.522 1.00 64.94 124 GLY A CA 1
ATOM 894 C C . GLY A 1 124 ? 26.393 -13.764 -19.521 1.00 64.94 124 GLY A C 1
ATOM 895 O O . GLY A 1 124 ? 26.900 -13.668 -20.630 1.00 64.94 124 GLY A O 1
ATOM 896 N N . GLU A 1 125 ? 25.660 -14.827 -19.175 1.00 67.50 125 GLU A N 1
ATOM 897 C CA . GLU A 1 125 ? 25.367 -15.965 -20.072 1.00 67.50 125 GLU A CA 1
ATOM 898 C C . GLU A 1 125 ? 24.052 -15.788 -20.850 1.00 67.50 125 GLU A C 1
ATOM 900 O O . GLU A 1 125 ? 23.671 -16.628 -21.666 1.00 67.50 125 GLU A O 1
ATOM 905 N N . ILE A 1 126 ? 23.343 -14.680 -20.622 1.00 77.25 126 ILE A N 1
ATOM 906 C CA . ILE A 1 126 ? 22.142 -14.343 -21.381 1.00 77.25 126 ILE A CA 1
ATOM 907 C C . ILE A 1 126 ? 22.594 -13.837 -22.753 1.00 77.25 126 ILE A C 1
ATOM 909 O O . ILE A 1 126 ? 23.140 -12.739 -22.868 1.00 77.25 126 ILE A O 1
ATOM 913 N N . SER A 1 127 ? 22.365 -14.641 -23.795 1.00 78.88 127 SER A N 1
ATOM 914 C CA . SER A 1 127 ? 22.675 -14.256 -25.175 1.00 78.88 127 SER A CA 1
ATOM 915 C C . SER A 1 127 ? 22.025 -12.902 -25.518 1.00 78.88 127 SER A C 1
ATOM 917 O O . SER A 1 127 ? 20.860 -12.679 -25.164 1.00 78.88 127 SER A O 1
ATOM 919 N N . PRO A 1 128 ? 22.724 -11.992 -26.224 1.00 79.31 128 PRO A N 1
ATOM 920 C CA . PRO A 1 128 ? 22.162 -10.700 -26.628 1.00 79.31 128 PRO A CA 1
ATOM 921 C C . PRO A 1 128 ? 20.879 -10.845 -27.460 1.00 79.31 128 PRO A C 1
ATOM 923 O O . PRO A 1 128 ? 20.014 -9.971 -27.415 1.00 79.31 128 PRO A O 1
ATOM 926 N N . GLU A 1 129 ? 20.719 -11.970 -28.159 1.00 82.81 129 GLU A N 1
ATOM 927 C CA . GLU A 1 129 ? 19.502 -12.322 -28.894 1.00 82.81 129 GLU A CA 1
ATOM 928 C C . GLU A 1 129 ? 18.301 -12.544 -27.960 1.00 82.81 129 GLU A C 1
ATOM 930 O O . GLU A 1 129 ? 17.210 -12.027 -28.206 1.00 82.81 129 GLU A O 1
ATOM 935 N N . ALA A 1 130 ? 18.506 -13.222 -26.828 1.00 82.25 130 ALA A N 1
ATOM 936 C CA . ALA A 1 130 ? 17.458 -13.434 -25.833 1.00 82.25 130 ALA A CA 1
ATOM 937 C C . ALA A 1 130 ? 17.019 -12.105 -25.197 1.00 82.25 130 ALA A C 1
ATOM 939 O O . ALA A 1 130 ? 15.827 -11.862 -25.014 1.00 82.25 130 ALA A O 1
ATOM 940 N N . LEU A 1 131 ? 17.962 -11.195 -24.930 1.00 82.88 131 LEU A N 1
ATOM 941 C CA . LEU A 1 131 ? 17.643 -9.850 -24.440 1.00 82.88 131 LEU A CA 1
ATOM 942 C C . LEU A 1 131 ? 16.882 -9.018 -25.480 1.00 82.88 131 LEU A C 1
ATOM 944 O O . LEU A 1 131 ? 15.991 -8.250 -25.113 1.00 82.88 131 LEU A O 1
ATOM 948 N N . ALA A 1 132 ? 17.208 -9.158 -26.767 1.00 86.31 132 ALA A N 1
ATOM 949 C CA . ALA A 1 132 ? 16.475 -8.501 -27.845 1.00 86.31 132 ALA A CA 1
ATOM 950 C C . ALA A 1 132 ? 15.032 -9.021 -27.939 1.00 86.31 132 ALA A C 1
ATOM 952 O O . ALA A 1 132 ? 14.102 -8.215 -27.996 1.00 86.31 132 ALA A O 1
ATOM 953 N N . SER A 1 133 ? 14.846 -10.340 -27.852 1.00 88.06 133 SER A N 1
ATOM 954 C CA . SER A 1 133 ? 13.526 -10.978 -27.847 1.00 88.06 133 SER A CA 1
ATOM 955 C C . SER A 1 133 ? 12.670 -10.510 -26.664 1.00 88.06 133 SER A C 1
ATOM 957 O O . SER A 1 133 ? 11.537 -10.064 -26.843 1.00 88.06 133 SER A O 1
ATOM 959 N N . VAL A 1 134 ? 13.240 -10.479 -25.455 1.00 91.12 134 VAL A N 1
ATOM 960 C CA . VAL A 1 134 ? 12.548 -9.974 -24.258 1.00 91.12 134 VAL A CA 1
ATOM 961 C C . VAL A 1 134 ? 12.170 -8.497 -24.409 1.00 91.12 134 VAL A C 1
ATOM 963 O O . VAL A 1 134 ? 11.053 -8.109 -24.070 1.00 91.12 134 VAL A O 1
ATOM 966 N N . ARG A 1 135 ? 13.055 -7.664 -24.973 1.00 91.12 135 ARG A N 1
ATOM 967 C CA . ARG A 1 135 ? 12.765 -6.241 -25.231 1.00 91.12 135 ARG A CA 1
ATOM 968 C C . ARG A 1 135 ? 11.648 -6.044 -26.254 1.00 91.12 135 ARG A C 1
ATOM 970 O O . ARG A 1 135 ? 10.884 -5.087 -26.133 1.00 91.12 135 ARG A O 1
ATOM 977 N N . GLU A 1 136 ? 11.554 -6.898 -27.269 1.00 91.81 136 GLU A N 1
ATOM 978 C CA . GLU A 1 136 ? 10.462 -6.852 -28.244 1.00 91.81 136 GLU A CA 1
ATOM 979 C C . GLU A 1 136 ? 9.124 -7.222 -27.594 1.00 91.81 136 GLU A C 1
ATOM 981 O O . GLU A 1 136 ? 8.142 -6.482 -27.718 1.00 91.81 136 GLU A O 1
ATOM 986 N N . ILE A 1 137 ? 9.114 -8.311 -26.821 1.00 90.75 137 ILE A N 1
ATOM 987 C CA . ILE A 1 137 ? 7.942 -8.762 -26.070 1.00 90.75 137 ILE A CA 1
ATOM 988 C C . ILE A 1 137 ? 7.475 -7.663 -25.110 1.00 90.75 137 ILE A C 1
ATOM 990 O O . ILE A 1 137 ? 6.285 -7.362 -25.067 1.00 90.75 137 ILE A O 1
ATOM 994 N N . GLU A 1 138 ? 8.391 -6.995 -24.405 1.00 92.94 138 GLU A N 1
ATOM 995 C CA . GLU A 1 138 ? 8.047 -5.917 -23.474 1.00 92.94 138 GLU A CA 1
ATOM 996 C C . GLU A 1 138 ? 7.398 -4.715 -24.184 1.00 92.94 138 GLU A C 1
ATOM 998 O O . GLU A 1 138 ? 6.401 -4.163 -23.710 1.00 92.94 138 GLU A O 1
ATOM 1003 N N . LYS A 1 139 ? 7.905 -4.327 -25.362 1.00 93.44 139 LYS A N 1
ATOM 1004 C CA . LYS A 1 139 ? 7.307 -3.250 -26.171 1.00 93.44 139 LYS A CA 1
ATOM 1005 C C . LYS A 1 139 ? 5.894 -3.597 -26.627 1.00 93.44 139 LYS A C 1
ATOM 1007 O O . LYS A 1 139 ? 5.041 -2.711 -26.662 1.00 93.44 139 LYS A O 1
ATOM 1012 N N . ARG A 1 140 ? 5.649 -4.859 -26.986 1.00 89.69 140 ARG A N 1
ATOM 1013 C CA . ARG A 1 140 ? 4.324 -5.343 -27.390 1.00 89.69 140 ARG A CA 1
ATOM 1014 C C . ARG A 1 140 ? 3.380 -5.443 -26.192 1.00 89.69 140 ARG A C 1
ATOM 1016 O O . ARG A 1 140 ? 2.234 -5.023 -26.299 1.00 89.69 140 ARG A O 1
ATOM 1023 N N . ALA A 1 141 ? 3.878 -5.915 -25.051 1.00 89.88 141 ALA A N 1
ATOM 1024 C CA . ALA A 1 141 ? 3.133 -6.024 -23.800 1.00 89.88 141 ALA A CA 1
ATOM 1025 C C . ALA A 1 141 ? 2.620 -4.665 -23.309 1.00 89.88 141 ALA A C 1
ATOM 1027 O O . ALA A 1 141 ? 1.452 -4.538 -22.961 1.00 89.88 141 ALA A O 1
ATOM 1028 N N . ARG A 1 142 ? 3.457 -3.622 -23.364 1.00 89.88 142 ARG A N 1
ATOM 1029 C CA . ARG A 1 142 ? 3.089 -2.255 -22.944 1.00 89.88 142 ARG A CA 1
ATOM 1030 C C . ARG A 1 142 ? 2.025 -1.585 -23.823 1.00 89.88 142 ARG A C 1
ATOM 1032 O O . ARG A 1 142 ? 1.499 -0.551 -23.430 1.00 89.88 142 ARG A O 1
ATOM 1039 N N . ARG A 1 143 ? 1.747 -2.125 -25.014 1.00 91.50 143 ARG A N 1
ATOM 1040 C CA . ARG A 1 143 ? 0.769 -1.579 -25.973 1.00 91.50 143 ARG A CA 1
ATOM 1041 C C . ARG A 1 143 ? -0.549 -2.351 -26.004 1.00 91.50 143 ARG A C 1
ATOM 1043 O O . ARG A 1 143 ? -1.472 -1.894 -26.664 1.00 91.50 143 ARG A O 1
ATOM 1050 N N . LEU A 1 144 ? -0.622 -3.506 -25.344 1.00 93.94 144 LEU A N 1
ATOM 1051 C CA . LEU A 1 144 ? -1.830 -4.325 -25.320 1.00 93.94 144 LEU A CA 1
ATOM 1052 C C . LEU A 1 144 ? -2.885 -3.708 -24.405 1.00 93.94 144 LEU A C 1
ATOM 1054 O O . LEU A 1 144 ? -2.588 -3.303 -23.279 1.00 93.94 144 LEU A O 1
ATOM 1058 N N . THR A 1 145 ? -4.122 -3.664 -24.892 1.00 92.88 145 THR A N 1
ATOM 1059 C CA . THR A 1 145 ? -5.282 -3.236 -24.103 1.00 92.88 145 THR A CA 1
ATOM 1060 C C . THR A 1 145 ? -5.826 -4.377 -23.238 1.00 92.88 145 THR A C 1
ATOM 1062 O O . THR A 1 145 ? -5.547 -5.553 -23.477 1.00 92.88 145 THR A O 1
ATOM 1065 N N . LEU A 1 146 ? -6.634 -4.043 -22.224 1.00 87.75 146 LEU A N 1
ATOM 1066 C CA . LEU A 1 146 ? -7.260 -5.038 -21.342 1.00 87.75 146 LEU A CA 1
ATOM 1067 C C . LEU A 1 146 ? -8.160 -6.022 -22.114 1.00 87.75 146 LEU A C 1
ATOM 1069 O O . LEU A 1 146 ? -8.193 -7.207 -21.784 1.00 87.75 146 LEU A O 1
ATOM 1073 N N . MET A 1 147 ? -8.856 -5.547 -23.152 1.00 91.25 147 MET A N 1
ATOM 1074 C CA . MET A 1 147 ? -9.697 -6.396 -24.002 1.00 91.25 147 MET A CA 1
ATOM 1075 C C . MET A 1 147 ? -8.853 -7.376 -24.824 1.00 91.25 147 MET A C 1
ATOM 1077 O O . MET A 1 147 ? -9.066 -8.579 -24.715 1.00 91.25 147 MET A O 1
ATOM 1081 N N . GLU A 1 148 ? -7.809 -6.902 -25.510 1.00 88.62 148 GLU A N 1
ATOM 1082 C CA . GLU A 1 148 ? -6.909 -7.778 -26.279 1.00 88.62 148 GLU A CA 1
ATOM 1083 C C . GLU A 1 148 ? -6.153 -8.791 -25.407 1.00 88.62 148 GLU A C 1
ATOM 1085 O O . GLU A 1 148 ? -5.813 -9.886 -25.858 1.00 88.62 148 GLU A O 1
ATOM 1090 N N . LEU A 1 149 ? -5.846 -8.435 -24.156 1.00 90.69 149 LEU A N 1
ATOM 1091 C CA . LEU A 1 149 ? -5.228 -9.362 -23.211 1.00 90.69 149 LEU A CA 1
ATOM 1092 C C . LEU A 1 149 ? -6.199 -10.480 -22.813 1.00 90.69 149 LEU A C 1
ATOM 1094 O O . LEU A 1 149 ? -5.789 -11.635 -22.699 1.00 90.69 149 LEU A O 1
ATOM 1098 N N . THR A 1 150 ? -7.475 -10.139 -22.634 1.00 88.69 150 THR A N 1
ATOM 1099 C CA . THR A 1 150 ? -8.537 -11.100 -22.311 1.00 88.69 150 THR A CA 1
ATOM 1100 C C . THR A 1 150 ? -8.762 -12.060 -23.481 1.00 88.69 150 THR A C 1
ATOM 1102 O O . THR A 1 150 ? -8.767 -13.268 -23.279 1.00 88.69 150 THR A O 1
ATOM 1105 N N . GLU A 1 151 ? -8.810 -11.549 -24.715 1.00 91.75 151 GLU A N 1
ATOM 1106 C CA . GLU A 1 151 ? -8.950 -12.365 -25.934 1.00 91.75 151 GLU A CA 1
ATOM 1107 C C . GLU A 1 151 ? -7.761 -13.301 -26.199 1.00 91.75 151 GLU A C 1
ATOM 1109 O O . GLU A 1 151 ? -7.913 -14.327 -26.848 1.00 91.75 151 GLU A O 1
ATOM 1114 N N . ARG A 1 152 ? -6.559 -12.963 -25.718 1.00 86.50 152 ARG A N 1
ATOM 1115 C CA . ARG A 1 152 ? -5.360 -13.803 -25.886 1.00 86.50 152 ARG A CA 1
ATOM 1116 C C . ARG A 1 152 ? -5.161 -14.849 -24.796 1.00 86.50 152 ARG A C 1
ATOM 1118 O O . ARG A 1 152 ? -4.282 -15.697 -24.946 1.00 86.50 152 ARG A O 1
ATOM 1125 N N . THR A 1 153 ? -5.893 -14.740 -23.691 1.00 87.50 153 THR A N 1
ATOM 1126 C CA . THR A 1 153 ? -5.705 -15.591 -22.505 1.00 87.50 153 THR A CA 1
ATOM 1127 C C . THR A 1 153 ? -6.862 -16.575 -22.299 1.00 87.50 153 THR A C 1
ATOM 1129 O O . THR A 1 153 ? -6.692 -17.549 -21.567 1.00 87.50 153 THR A O 1
ATOM 1132 N N . CYS A 1 154 ? -8.011 -16.341 -22.936 1.00 64.12 154 CYS A N 1
ATOM 1133 C CA . CYS A 1 154 ? -9.178 -17.227 -22.942 1.00 64.12 154 CYS A CA 1
ATOM 1134 C C . CYS A 1 154 ? -9.206 -18.113 -24.190 1.00 64.12 154 CYS A C 1
ATOM 1136 O O . CYS A 1 154 ? -9.649 -19.274 -24.046 1.00 64.12 154 CYS A O 1
#

Sequence (154 aa):
MSWTDERVETLKKMWAEGQSASQIAKELGGVTRNAVIGKVHRLGLSNRVGGAPEPAKDRADQAPKLDAKPAVAAKPAQPTAKPAQSTAAPAAVRPDPAPAQGQPGQRKPVVPAGQPLPPQPSAGEISPEALASVREIEKRARRLTLMELTERTC

Foldseek 3Di:
DDCDPVLLVLLVVCLVVPDQLCVSCVVSDPAHSVNSVVSCVVVVSCPPPDDDPDDDDDDDDDDDDDDDDDDDDDDDDDDDDDDDDDDDDDDDDDDDDDDDDDPDDPPPPPDPPPDPDDPDCPPVNCPVVNVVVVVVVVVVVVPDDPVNVVVVPD

Secondary structure (DSSP, 8-state):
----HHHHHHHHHHTTTT--HHHHHHHH-S--HHHHHHHHHHTT--TTTS---PPP--------------------------------------------------------TTSPPPPP--TTSS-HHHHHHHHHHHHHHTT--HHHHHHHH-